Protein AF-A0A1X7FPE4-F1 (afdb_monomer)

InterPro domains:
  IPR009936 Domain of unknown function DUF1468 [PF07331] (6-113)

Foldseek 3Di:
DQQADPVGGAPVVVVVVVVVVVVVVVVVVVVVVVVVVPDDPDPPPVVVLVVVLVVQLVVLVVVLVVCCVVPNQLVSQLSNLLSNCVSVVHDPVVVSNCRSCCRRVVVVVVCVVNPNDD

Mean predicted aligned error: 10.29 Å

Secondary structure (DSSP, 8-state):
---EETTEE-TTHHHHHHHHHHHHHHHHHHHHHHHHTTS---TTHHHHHHHHHHHHHHHHHHHHHHHHHHH-HHHHHHHHHHHHHHHHT---HHHHHHHHHHHHHHHHHHHHHTT---

Radius of gyration: 18.08 Å; Cα contacts (8 Å, |Δi|>4): 66; chains: 1; bounding box: 42×30×44 Å

Solvent-accessible surface area (backbone atoms only — not comparable to full-atom values): 6658 Å² total; per-residue (Å²): 129,56,53,64,48,100,92,43,82,19,86,45,40,60,64,49,53,52,50,51,51,51,52,51,51,51,51,54,47,54,58,49,50,68,68,56,68,84,72,77,92,61,87,71,65,55,54,58,56,50,51,51,42,53,53,52,51,53,50,44,52,54,51,32,64,66,34,32,78,85,65,30,62,54,58,26,41,27,51,40,41,39,52,51,36,50,65,74,64,58,77,56,62,65,61,39,50,51,48,14,48,48,59,21,50,50,51,52,50,50,42,54,74,70,71,49,84,127

Organism: NCBI:txid464029

Structure (mmCIF, N/CA/C/O backbone):
data_AF-A0A1X7FPE4-F1
#
_entry.id   AF-A0A1X7FPE4-F1
#
loop_
_atom_site.group_PDB
_atom_site.id
_atom_site.type_symbol
_atom_site.label_atom_id
_atom_site.label_alt_id
_atom_site.label_comp_id
_atom_site.label_asym_id
_atom_site.label_entity_id
_atom_site.label_seq_id
_atom_site.pdbx_PDB_ins_code
_atom_site.Cartn_x
_atom_site.Cartn_y
_atom_site.Cartn_z
_atom_site.occupancy
_atom_site.B_iso_or_equiv
_atom_site.auth_seq_id
_atom_site.auth_comp_id
_atom_site.auth_asym_id
_atom_site.auth_atom_id
_atom_site.pdbx_PDB_model_num
ATOM 1 N N . MET A 1 1 ? 27.417 4.068 -0.841 1.00 50.84 1 MET A N 1
ATOM 2 C CA . MET A 1 1 ? 26.146 4.055 -1.602 1.00 50.84 1 MET A CA 1
ATOM 3 C C . MET A 1 1 ? 26.224 5.141 -2.666 1.00 50.84 1 MET A C 1
ATOM 5 O O . MET A 1 1 ? 26.464 6.284 -2.302 1.00 50.84 1 MET A O 1
ATOM 9 N N . ARG A 1 2 ? 26.132 4.806 -3.962 1.00 50.84 2 ARG A N 1
ATOM 10 C CA . ARG A 1 2 ? 26.153 5.811 -5.042 1.00 50.84 2 ARG A CA 1
ATOM 11 C C . ARG A 1 2 ? 24.740 6.361 -5.230 1.00 50.84 2 ARG A C 1
ATOM 13 O O . ARG A 1 2 ? 23.853 5.651 -5.691 1.00 50.84 2 ARG A O 1
ATOM 20 N N . ILE A 1 3 ? 24.549 7.600 -4.793 1.00 58.81 3 ILE A N 1
ATOM 21 C CA . ILE A 1 3 ? 23.268 8.318 -4.804 1.00 58.81 3 ILE A CA 1
ATOM 22 C C . ILE A 1 3 ? 23.034 8.934 -6.196 1.00 58.81 3 ILE A C 1
ATOM 24 O O . ILE A 1 3 ? 21.902 9.062 -6.634 1.00 58.81 3 ILE A O 1
ATOM 28 N N . TYR A 1 4 ? 24.106 9.227 -6.940 1.00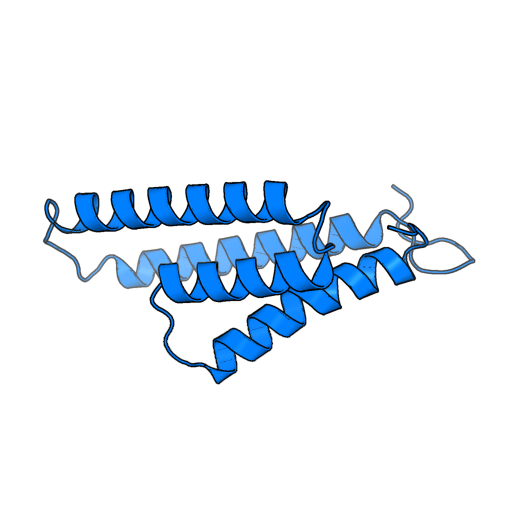 55.12 4 TYR A N 1
ATOM 29 C CA . TYR A 1 4 ? 24.070 9.775 -8.298 1.00 55.12 4 TYR A CA 1
ATOM 30 C C . TYR A 1 4 ? 25.145 9.133 -9.184 1.00 55.12 4 TYR A C 1
ATOM 32 O O . TYR A 1 4 ? 26.245 8.827 -8.714 1.00 55.12 4 TYR A O 1
ATOM 40 N N . THR A 1 5 ? 24.814 8.938 -10.459 1.00 63.56 5 THR A N 1
ATOM 41 C CA . THR A 1 5 ? 25.701 8.451 -11.529 1.00 63.56 5 THR A CA 1
ATOM 42 C C . THR A 1 5 ? 25.529 9.335 -12.764 1.00 63.56 5 THR A C 1
ATOM 44 O O . THR A 1 5 ? 24.486 9.963 -12.921 1.00 63.56 5 THR A O 1
ATOM 47 N N . GLU A 1 6 ? 26.523 9.391 -13.655 1.00 65.88 6 GLU A N 1
ATOM 48 C CA . GLU A 1 6 ? 26.478 10.272 -14.841 1.00 65.88 6 GLU A CA 1
ATOM 49 C C . GLU A 1 6 ? 25.321 9.960 -15.809 1.00 65.88 6 GLU A C 1
ATOM 51 O O . GLU A 1 6 ? 24.941 10.800 -16.615 1.00 65.88 6 GLU A O 1
ATOM 56 N N . SER A 1 7 ? 24.708 8.778 -15.688 1.00 62.25 7 SER A N 1
ATOM 57 C CA . SER A 1 7 ? 23.552 8.338 -16.480 1.00 62.25 7 SER A CA 1
ATOM 58 C C . SER A 1 7 ? 22.190 8.604 -15.818 1.00 62.25 7 SER A C 1
ATOM 60 O O . SER A 1 7 ? 21.168 8.238 -16.392 1.00 62.25 7 SER A O 1
ATOM 62 N N . GLY A 1 8 ? 22.148 9.204 -14.619 1.00 64.31 8 GLY A N 1
ATOM 63 C CA . GLY A 1 8 ? 20.907 9.475 -13.883 1.00 64.31 8 GLY A CA 1
ATOM 64 C C . GLY A 1 8 ? 20.959 9.121 -12.387 1.00 64.31 8 GLY A C 1
ATOM 65 O O . GLY A 1 8 ? 22.021 8.754 -11.862 1.00 64.31 8 GLY A O 1
ATOM 66 N N . PRO A 1 9 ? 19.820 9.246 -11.673 1.00 66.12 9 PRO A N 1
ATOM 67 C CA . PRO A 1 9 ? 19.727 8.929 -10.250 1.00 66.12 9 PRO A CA 1
ATOM 68 C C . PRO A 1 9 ? 20.195 7.491 -9.981 1.00 66.12 9 PRO A C 1
ATOM 70 O O . PRO A 1 9 ? 19.729 6.547 -10.614 1.00 66.12 9 PRO A O 1
ATOM 73 N N . GLY A 1 10 ? 21.152 7.323 -9.064 1.00 67.25 10 GLY A N 1
ATOM 74 C CA . GLY A 1 10 ? 21.750 6.015 -8.786 1.00 67.25 10 GLY A CA 1
ATOM 75 C C . GLY A 1 10 ? 20.777 5.078 -8.064 1.00 67.25 10 GLY A C 1
ATOM 76 O O . GLY A 1 10 ? 19.889 5.534 -7.347 1.00 67.25 10 GLY A O 1
ATOM 77 N N . ALA A 1 11 ? 20.983 3.759 -8.168 1.00 68.00 11 ALA A N 1
ATOM 78 C CA . ALA A 1 11 ? 20.119 2.734 -7.554 1.00 68.00 11 ALA A CA 1
ATOM 79 C C . ALA A 1 11 ? 19.895 2.903 -6.029 1.00 68.00 11 ALA A C 1
ATOM 81 O O . ALA A 1 11 ? 18.936 2.373 -5.476 1.00 68.00 11 ALA A O 1
ATOM 82 N N . GLY A 1 12 ? 20.757 3.662 -5.338 1.00 69.38 12 GLY A N 1
ATOM 83 C CA . GLY A 1 12 ? 20.605 3.985 -3.916 1.00 69.38 12 GLY A CA 1
ATOM 84 C C . GLY A 1 12 ? 19.600 5.101 -3.591 1.00 69.38 12 GLY A C 1
ATOM 85 O O . GLY A 1 12 ? 19.224 5.231 -2.427 1.00 69.38 12 GLY A O 1
ATOM 86 N N . LEU A 1 13 ? 19.146 5.896 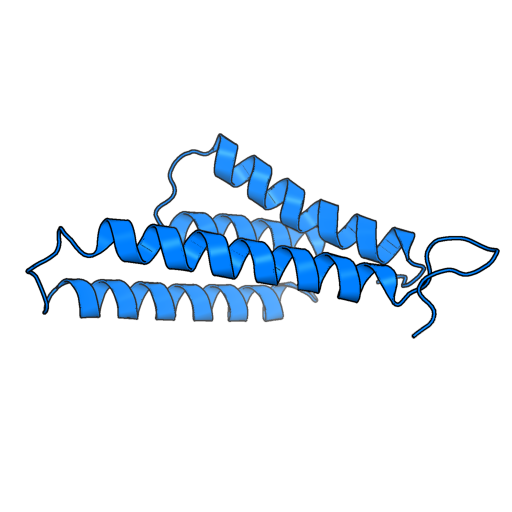-4.568 1.00 76.56 13 LEU A N 1
ATOM 87 C CA . LEU A 1 13 ? 18.220 7.013 -4.323 1.00 76.56 13 LEU A CA 1
ATOM 88 C C . LEU A 1 13 ? 16.832 6.553 -3.885 1.00 76.56 13 LEU A C 1
ATOM 90 O O . LEU A 1 13 ? 16.251 7.148 -2.980 1.00 76.56 13 LEU A O 1
ATOM 94 N N . PHE A 1 14 ? 16.299 5.494 -4.494 1.00 74.12 14 PHE A N 1
ATOM 95 C CA . PHE A 1 14 ? 14.960 5.011 -4.163 1.00 74.12 14 PHE A CA 1
ATOM 96 C C . PHE A 1 14 ? 14.856 4.463 -2.728 1.00 74.12 14 PHE A C 1
ATOM 98 O O . PHE A 1 14 ? 13.985 4.931 -1.986 1.00 74.12 14 PHE A O 1
ATOM 105 N N . PRO A 1 15 ? 15.745 3.555 -2.272 1.00 80.50 15 PRO A N 1
ATOM 106 C CA . PRO A 1 15 ? 15.773 3.127 -0.873 1.00 80.50 15 PRO A CA 1
ATOM 107 C C . PRO A 1 15 ? 15.952 4.296 0.105 1.00 80.50 15 PRO A C 1
ATOM 109 O O . PRO A 1 15 ? 15.359 4.305 1.181 1.00 80.50 15 PRO A O 1
ATOM 112 N N . MET A 1 16 ? 16.728 5.315 -0.278 1.00 83.25 16 MET A N 1
ATOM 113 C CA . MET A 1 16 ? 16.936 6.502 0.551 1.00 83.25 16 MET A CA 1
ATOM 114 C C . MET A 1 16 ? 15.657 7.341 0.686 1.00 83.25 16 MET A C 1
ATOM 116 O O . MET A 1 16 ? 15.244 7.642 1.804 1.00 83.25 16 MET A O 1
ATOM 120 N N . ILE A 1 17 ? 15.005 7.699 -0.427 1.00 83.88 17 ILE A N 1
ATOM 121 C CA . ILE A 1 17 ? 13.777 8.512 -0.409 1.00 83.88 17 ILE A CA 1
ATOM 122 C C . ILE A 1 17 ? 12.638 7.757 0.282 1.00 83.88 17 ILE A C 1
ATOM 124 O O . ILE A 1 17 ? 11.941 8.338 1.112 1.00 83.88 17 ILE A O 1
ATOM 128 N N . SER A 1 18 ? 12.466 6.465 -0.013 1.00 81.00 18 SER A N 1
ATOM 129 C CA . SER A 1 18 ? 11.448 5.635 0.643 1.00 81.00 18 SER A CA 1
ATOM 130 C C . SER A 1 18 ? 11.685 5.534 2.151 1.00 81.00 18 SER A C 1
ATOM 132 O O . SER A 1 18 ? 10.745 5.731 2.917 1.00 81.00 18 SER A O 1
ATOM 134 N N . GLY A 1 19 ? 12.930 5.335 2.593 1.00 86.69 19 GLY A N 1
ATOM 135 C CA . GLY A 1 19 ? 13.284 5.339 4.013 1.00 86.69 19 GLY A CA 1
ATOM 136 C C . GLY A 1 19 ? 12.963 6.666 4.706 1.00 86.69 19 GLY A C 1
ATOM 137 O O . GLY A 1 19 ? 12.360 6.672 5.778 1.00 86.69 19 GLY A O 1
ATOM 138 N N . VAL A 1 20 ? 13.294 7.798 4.075 1.00 90.94 20 VAL A N 1
ATOM 139 C CA . VAL A 1 20 ? 12.964 9.133 4.605 1.00 90.94 20 VAL A CA 1
ATOM 140 C C . VAL A 1 20 ? 11.449 9.338 4.688 1.00 90.94 20 VAL A C 1
ATOM 142 O O . VAL A 1 20 ? 10.951 9.780 5.722 1.00 90.94 20 VAL A O 1
ATOM 145 N N . MET A 1 21 ? 10.703 8.984 3.638 1.00 87.88 21 MET A N 1
ATOM 146 C CA . MET A 1 21 ? 9.241 9.105 3.621 1.00 87.88 21 MET A CA 1
ATOM 147 C C . MET A 1 21 ? 8.578 8.229 4.685 1.00 87.88 21 MET A C 1
ATOM 149 O O . MET A 1 21 ? 7.692 8.700 5.394 1.00 87.88 21 MET A O 1
ATOM 153 N N . LEU A 1 22 ? 9.033 6.984 4.851 1.00 87.06 22 LEU A N 1
ATOM 154 C CA . LEU A 1 22 ? 8.542 6.088 5.900 1.00 87.06 22 LEU A CA 1
ATOM 155 C C . LEU A 1 22 ? 8.854 6.629 7.299 1.00 87.06 22 LEU A C 1
ATOM 157 O O . LEU A 1 22 ? 7.989 6.584 8.171 1.00 87.06 22 LEU A O 1
ATOM 161 N N . GLY A 1 23 ? 10.047 7.195 7.506 1.00 92.19 23 GLY A N 1
ATOM 162 C CA . GLY A 1 23 ? 10.408 7.851 8.763 1.00 92.19 23 GLY A CA 1
ATOM 163 C C . GLY A 1 23 ? 9.490 9.033 9.089 1.00 92.19 23 GLY A C 1
ATOM 164 O O . GLY A 1 23 ? 8.992 9.142 10.210 1.00 92.19 23 GLY A O 1
ATOM 165 N N . LEU A 1 24 ? 9.198 9.878 8.095 1.00 93.50 24 LEU A N 1
ATOM 166 C CA . LEU A 1 24 ? 8.272 11.002 8.247 1.00 93.50 24 LEU A CA 1
ATOM 167 C C . LEU A 1 24 ? 6.843 10.534 8.539 1.00 93.50 24 LEU A C 1
ATOM 169 O O . LEU A 1 24 ? 6.220 11.035 9.474 1.00 93.50 24 LEU A O 1
ATOM 173 N N . LEU A 1 25 ? 6.334 9.554 7.788 1.00 88.56 25 LEU A N 1
ATOM 174 C CA . LEU A 1 25 ? 5.001 8.985 8.006 1.00 88.56 25 LEU A CA 1
ATOM 175 C C . LEU A 1 25 ? 4.880 8.349 9.394 1.00 88.56 25 LEU A C 1
ATOM 177 O O . LEU A 1 25 ? 3.880 8.568 10.076 1.00 88.56 25 LEU A O 1
ATOM 181 N N . SER A 1 26 ? 5.911 7.630 9.844 1.00 88.25 26 SER A N 1
ATOM 182 C CA . SER A 1 26 ? 5.957 7.050 11.187 1.00 88.25 26 SER A CA 1
ATOM 183 C C . SER A 1 26 ? 5.905 8.126 12.271 1.00 88.25 26 SER A C 1
ATOM 185 O O . SER A 1 26 ? 5.176 7.964 13.248 1.00 88.25 26 SER A O 1
ATOM 187 N N . ALA A 1 27 ? 6.647 9.226 12.113 1.00 91.31 27 ALA A N 1
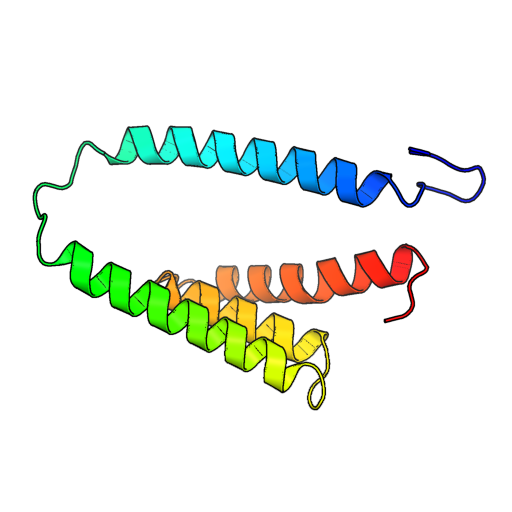ATOM 188 C CA . ALA A 1 27 ? 6.616 10.335 13.064 1.00 91.31 27 ALA A CA 1
ATOM 189 C C . ALA A 1 27 ? 5.233 11.006 13.091 1.00 91.31 27 ALA A C 1
ATOM 191 O O . ALA A 1 27 ? 4.652 11.195 14.158 1.00 91.31 27 ALA A O 1
ATOM 192 N N . ILE A 1 28 ? 4.673 11.308 11.917 1.00 91.12 28 ILE A N 1
ATOM 193 C CA . ILE A 1 28 ? 3.338 11.899 11.766 1.00 91.12 28 ILE A CA 1
ATOM 194 C C . ILE A 1 28 ? 2.269 11.019 12.426 1.00 91.12 28 ILE A C 1
ATOM 196 O O . ILE A 1 28 ? 1.409 11.532 13.144 1.00 91.12 28 ILE A O 1
ATOM 200 N N . TRP A 1 29 ? 2.320 9.706 12.203 1.00 87.81 29 TRP A N 1
ATOM 201 C CA . TRP A 1 29 ? 1.373 8.770 12.799 1.00 87.81 29 TRP A CA 1
ATOM 202 C C . TRP A 1 29 ? 1.527 8.689 14.321 1.00 87.81 29 TRP A C 1
ATOM 204 O O . TRP A 1 29 ? 0.530 8.765 15.033 1.00 87.81 29 TRP A O 1
ATOM 214 N N . PHE A 1 30 ? 2.759 8.660 14.836 1.00 85.44 30 PHE A N 1
ATOM 215 C CA . PHE A 1 30 ? 3.027 8.661 16.277 1.00 85.44 30 PHE A CA 1
ATOM 216 C C . PHE A 1 30 ? 2.413 9.875 16.994 1.00 85.44 30 PHE A C 1
ATOM 218 O O . PHE A 1 30 ? 1.801 9.731 18.054 1.00 85.44 30 PHE A O 1
ATOM 225 N N . PHE A 1 31 ? 2.513 11.069 16.403 1.00 88.88 31 PHE A N 1
ATOM 226 C CA . PHE A 1 31 ? 1.885 12.271 16.961 1.00 88.88 31 PHE A CA 1
ATOM 227 C C . PHE A 1 31 ? 0.353 12.276 16.824 1.00 88.88 31 PHE A C 1
ATOM 229 O O . PHE A 1 31 ? -0.331 12.835 17.684 1.00 88.88 31 PHE A O 1
ATOM 236 N N . GLN A 1 32 ? -0.201 11.659 15.775 1.00 85.62 32 GLN A N 1
ATOM 237 C CA . GLN A 1 32 ? -1.652 11.493 15.625 1.00 85.62 32 GLN A CA 1
ATOM 238 C C . GLN A 1 32 ? -2.220 10.534 16.670 1.00 85.62 32 GLN A C 1
ATOM 240 O O . GLN A 1 32 ? -3.217 10.861 17.312 1.00 85.62 32 GLN A O 1
ATOM 245 N N . GLU A 1 33 ? -1.563 9.396 16.886 1.00 80.62 33 GLU A N 1
ATOM 246 C CA . GLU A 1 33 ? -1.984 8.387 17.857 1.00 80.62 33 GLU A CA 1
ATOM 247 C C . GLU A 1 33 ? -2.035 8.988 19.269 1.00 80.62 33 GLU A C 1
ATOM 249 O O . GLU A 1 33 ? -3.048 8.884 19.957 1.00 80.62 33 GLU A O 1
ATOM 254 N N . GLN A 1 34 ? -1.005 9.744 19.669 1.00 79.88 34 GLN A N 1
ATOM 255 C CA . GLN A 1 34 ? -0.995 10.431 20.967 1.00 79.88 34 GLN A CA 1
ATOM 256 C C . GLN A 1 34 ? -2.149 11.427 21.148 1.00 79.88 34 GLN A C 1
ATOM 258 O O . GLN A 1 34 ? -2.621 11.617 22.269 1.00 79.88 34 GLN A O 1
ATOM 263 N N . ARG A 1 35 ? -2.632 12.056 20.068 1.00 73.50 35 ARG A N 1
ATOM 264 C CA . ARG A 1 35 ? -3.808 12.940 20.120 1.00 73.50 35 ARG A CA 1
ATOM 265 C C . ARG A 1 35 ? -5.131 12.183 20.242 1.00 73.50 35 ARG A C 1
ATOM 267 O O . ARG A 1 35 ? -6.092 12.767 20.731 1.00 73.50 35 ARG A O 1
ATOM 274 N N . LEU A 1 36 ? -5.189 10.928 19.798 1.00 65.75 36 LEU A N 1
ATOM 275 C CA . LEU A 1 36 ? -6.406 10.106 19.751 1.00 65.75 36 LEU A CA 1
ATOM 276 C C . LEU A 1 36 ? -6.625 9.268 21.027 1.00 65.75 36 LEU A C 1
ATOM 278 O O . LEU A 1 36 ? -7.752 8.863 21.310 1.00 65.75 36 LEU A O 1
ATOM 282 N N . VAL A 1 37 ? -5.582 9.054 21.839 1.00 58.31 37 VAL A N 1
ATOM 283 C CA . VAL A 1 37 ? -5.629 8.254 23.086 1.00 58.31 37 VAL A CA 1
ATOM 284 C C . VAL A 1 37 ? -6.563 8.838 24.170 1.00 58.31 37 VAL A C 1
ATOM 286 O O . VAL A 1 37 ? -6.925 8.143 25.118 1.00 58.31 37 VAL A O 1
ATOM 289 N N . THR A 1 38 ? -7.055 10.071 24.032 1.00 54.12 38 THR A N 1
ATOM 290 C CA . THR A 1 38 ? -7.987 10.698 24.990 1.00 54.12 38 THR A CA 1
ATOM 291 C C . THR A 1 38 ? -9.434 10.186 24.920 1.00 54.12 38 THR A C 1
ATOM 293 O O . THR A 1 38 ? -10.269 10.644 25.699 1.00 54.12 38 THR A O 1
ATOM 296 N N . THR A 1 39 ? -9.789 9.238 24.042 1.00 54.41 39 THR A N 1
ATOM 297 C CA . THR A 1 39 ? -11.184 8.756 23.915 1.00 54.41 39 THR A CA 1
ATOM 298 C C . THR A 1 39 ? -11.281 7.253 23.628 1.00 54.41 39 THR A C 1
ATOM 300 O O . THR A 1 39 ? -11.699 6.855 22.549 1.00 54.41 39 THR A O 1
ATOM 303 N N . SER A 1 40 ? -10.924 6.375 24.576 1.00 50.75 40 SER A N 1
ATOM 304 C CA . SER A 1 40 ? -11.350 4.960 24.507 1.00 50.75 40 SER A CA 1
ATOM 305 C C . SER A 1 40 ? -11.172 4.202 25.835 1.00 50.75 40 SER A C 1
ATOM 307 O O . SER A 1 40 ? -10.191 3.486 26.036 1.00 50.75 40 SER A O 1
ATOM 309 N N . MET A 1 41 ? -12.166 4.279 26.728 1.00 51.38 41 MET A N 1
ATOM 310 C CA . MET A 1 41 ? -12.414 3.241 27.743 1.00 51.38 41 MET A CA 1
ATOM 311 C C . MET A 1 41 ? -13.362 2.190 27.140 1.00 51.38 41 MET A C 1
ATOM 313 O O . MET A 1 41 ? -14.554 2.441 26.995 1.00 51.38 41 MET A O 1
ATOM 317 N N . GLY A 1 42 ? -12.837 1.017 26.760 1.00 49.75 42 GLY A N 1
ATOM 318 C CA . GLY A 1 42 ? -13.622 -0.060 26.130 1.00 49.75 42 GLY A CA 1
ATOM 319 C C . GLY A 1 42 ? -12.812 -1.323 25.801 1.00 49.75 42 GLY A C 1
ATOM 320 O O . GLY A 1 42 ? -12.853 -1.824 24.681 1.00 49.75 42 GLY A O 1
ATOM 321 N N . GLY A 1 43 ? -12.027 -1.824 26.759 1.00 55.47 43 GLY A N 1
ATOM 322 C CA . GLY A 1 43 ? -10.870 -2.703 26.521 1.00 55.47 43 GLY A CA 1
ATOM 323 C C . GLY A 1 43 ? -11.095 -4.150 26.047 1.00 55.47 43 GLY A C 1
ATOM 324 O O . GLY A 1 43 ? -10.107 -4.818 25.768 1.00 55.47 43 GLY A O 1
ATOM 325 N N . LEU A 1 44 ? -12.325 -4.669 25.918 1.00 53.69 44 LEU A N 1
ATOM 326 C CA . LEU A 1 44 ? -12.531 -6.103 25.604 1.00 53.69 44 LEU A CA 1
ATOM 327 C C . LEU A 1 44 ? -13.157 -6.402 24.227 1.00 53.69 44 LEU A C 1
ATOM 329 O O . LEU A 1 44 ? -12.899 -7.458 23.652 1.00 53.69 44 LEU A O 1
ATOM 333 N N . SER A 1 45 ? -13.947 -5.481 23.663 1.00 53.53 45 SER A N 1
ATOM 334 C CA . SER A 1 45 ? -14.560 -5.638 22.327 1.00 53.53 45 SER A CA 1
ATOM 335 C C . SER A 1 45 ? -13.592 -5.247 21.200 1.00 53.53 45 SER A C 1
ATOM 337 O O . SER A 1 45 ? -13.507 -5.921 20.170 1.00 53.53 45 SER A O 1
ATOM 339 N N . ILE A 1 46 ? -12.778 -4.212 21.443 1.00 57.97 46 ILE A N 1
ATOM 340 C CA . ILE A 1 46 ? -11.786 -3.687 20.493 1.00 57.97 46 ILE A CA 1
ATOM 341 C C . ILE A 1 46 ? -10.736 -4.754 20.140 1.00 57.97 46 ILE A C 1
ATOM 343 O O . ILE A 1 46 ? -10.369 -4.892 18.975 1.00 57.97 46 ILE A O 1
ATOM 347 N N . ALA A 1 47 ? -10.321 -5.578 21.108 1.00 67.06 47 ALA A N 1
ATOM 348 C CA . ALA A 1 47 ? -9.305 -6.612 20.902 1.00 67.06 47 ALA A CA 1
ATOM 349 C C . ALA A 1 47 ? -9.733 -7.693 19.891 1.00 67.06 47 ALA A C 1
ATOM 351 O O . ALA A 1 47 ? -8.935 -8.101 19.048 1.00 67.06 47 ALA A O 1
ATOM 352 N N . LYS A 1 48 ? -11.001 -8.132 19.921 1.00 74.00 48 LYS A N 1
ATOM 353 C CA . LYS A 1 48 ? -11.510 -9.146 18.979 1.00 74.00 48 LYS A CA 1
ATOM 354 C C . LYS A 1 48 ? -11.625 -8.590 17.560 1.00 74.00 48 LYS A C 1
ATOM 356 O O . LYS A 1 48 ? -11.215 -9.253 16.612 1.00 74.00 48 LYS A O 1
ATOM 361 N N . GLY A 1 49 ? -12.139 -7.366 17.420 1.00 77.25 49 GLY A N 1
ATOM 362 C CA . GLY A 1 49 ? -12.230 -6.687 16.125 1.00 77.25 49 GLY A CA 1
ATOM 363 C C . GLY A 1 49 ? -10.855 -6.426 15.505 1.00 77.25 49 GLY A C 1
ATOM 364 O O . GLY A 1 49 ? -10.664 -6.664 14.314 1.00 77.25 49 GLY 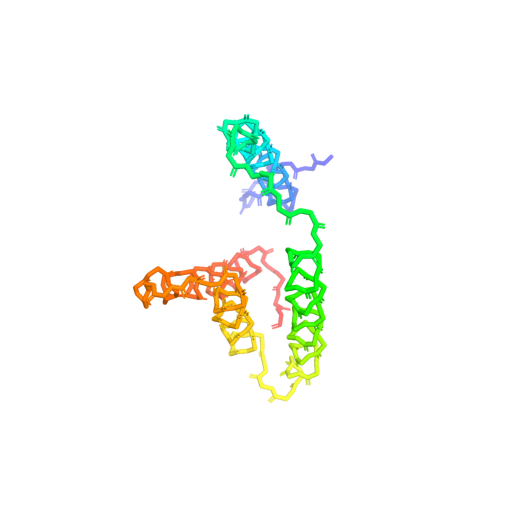A O 1
ATOM 365 N N . ALA A 1 50 ? -9.880 -6.013 16.319 1.00 80.25 50 ALA A N 1
ATOM 366 C CA . ALA A 1 50 ? -8.499 -5.832 15.885 1.00 80.25 50 ALA A CA 1
ATOM 367 C C . ALA A 1 50 ? -7.862 -7.156 15.430 1.00 80.25 50 ALA A C 1
ATOM 369 O O . ALA A 1 50 ? -7.269 -7.203 14.355 1.00 80.25 50 ALA A O 1
ATOM 370 N N . LEU A 1 51 ? -8.047 -8.246 16.184 1.00 86.69 51 LEU A N 1
ATOM 371 C CA . LEU A 1 51 ? -7.495 -9.557 15.828 1.00 86.69 51 LEU A CA 1
ATOM 372 C C . LEU A 1 51 ? -8.057 -10.082 14.497 1.00 86.69 51 LEU A C 1
ATOM 374 O O . LEU A 1 51 ? -7.303 -10.593 13.672 1.00 86.69 51 LEU A O 1
ATOM 378 N N . ILE A 1 52 ? -9.362 -9.906 14.256 1.00 88.19 52 ILE A N 1
ATOM 379 C CA . ILE A 1 52 ? -9.997 -10.280 12.981 1.00 88.19 52 ILE A CA 1
ATOM 380 C C . ILE A 1 52 ? -9.422 -9.454 11.827 1.00 88.19 52 ILE A C 1
ATOM 382 O O .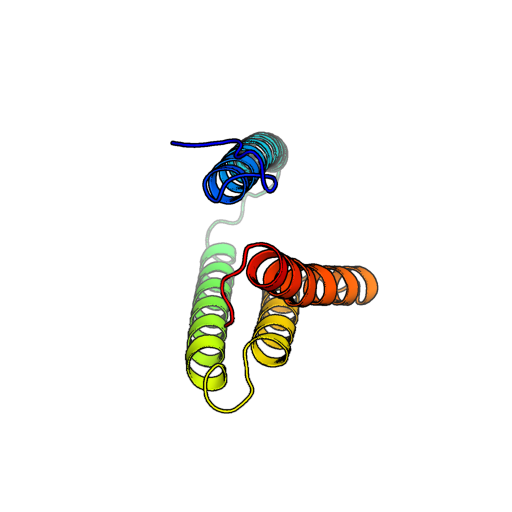 ILE A 1 52 ? -9.105 -10.017 10.783 1.00 88.19 52 ILE A O 1
ATOM 386 N N . ARG A 1 53 ? -9.249 -8.137 12.006 1.00 86.06 53 ARG A N 1
ATOM 387 C CA . ARG A 1 53 ? -8.645 -7.269 10.979 1.00 86.06 53 ARG A CA 1
ATOM 388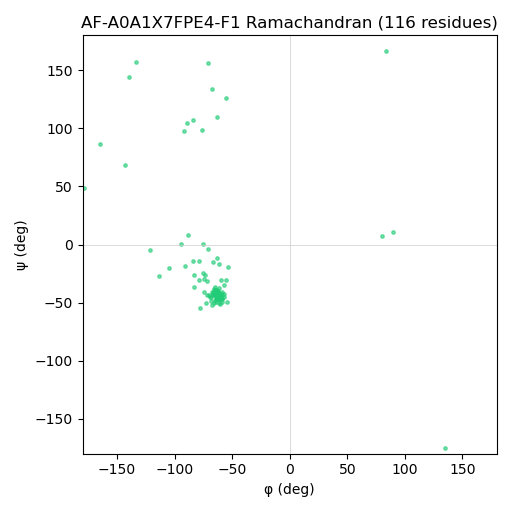 C C . ARG A 1 53 ? -7.217 -7.691 10.648 1.00 86.06 53 ARG A C 1
ATOM 390 O O . ARG A 1 53 ? -6.878 -7.779 9.473 1.00 86.06 53 ARG A O 1
ATOM 397 N N . VAL A 1 54 ? -6.410 -8.009 11.661 1.00 89.62 54 VAL A N 1
ATOM 398 C CA . VAL A 1 54 ? -5.051 -8.538 11.463 1.00 89.62 54 VAL A CA 1
ATOM 399 C C . VAL A 1 54 ? -5.095 -9.857 10.688 1.00 89.62 54 VAL A C 1
ATOM 401 O O . VAL A 1 54 ? -4.365 -10.011 9.713 1.00 89.62 54 VAL A O 1
ATOM 404 N N . GLY A 1 55 ? -5.986 -10.780 11.062 1.00 93.75 55 GLY A N 1
ATOM 405 C CA . GLY A 1 55 ? -6.168 -12.047 10.349 1.00 93.75 55 GLY A CA 1
ATO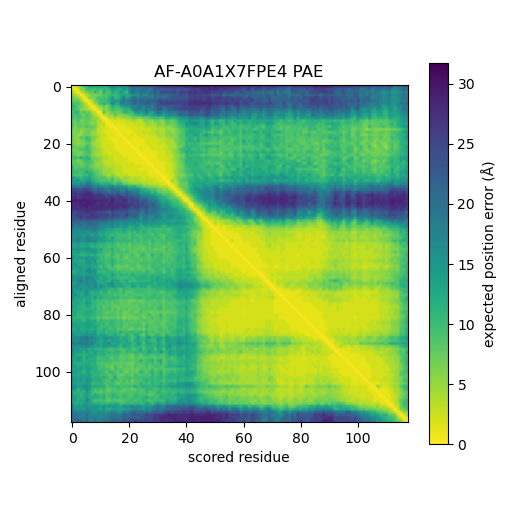M 406 C C . GLY A 1 55 ? -6.570 -11.859 8.882 1.00 93.75 55 GLY A C 1
ATOM 407 O O . GLY A 1 55 ? -5.984 -12.484 8.001 1.00 93.75 55 GLY A O 1
ATOM 408 N N . LEU A 1 56 ? -7.514 -10.954 8.604 1.00 93.00 56 LEU A N 1
ATOM 409 C CA . LEU A 1 56 ? -7.920 -10.603 7.239 1.00 93.00 56 LEU A CA 1
ATOM 410 C C . LEU A 1 56 ? -6.772 -9.983 6.439 1.00 93.00 56 LEU A C 1
ATOM 412 O O . LEU A 1 56 ? -6.614 -10.300 5.263 1.00 93.00 56 LEU A O 1
ATOM 416 N N . GLN A 1 57 ? -5.953 -9.138 7.069 1.00 92.12 57 GLN A N 1
ATOM 417 C CA . GLN A 1 57 ? -4.807 -8.515 6.411 1.00 92.12 57 GLN A CA 1
ATOM 418 C C . GLN A 1 57 ? -3.739 -9.549 6.042 1.00 92.12 57 GLN A C 1
ATOM 420 O O . GLN A 1 57 ? -3.212 -9.521 4.931 1.00 92.12 57 GLN A O 1
ATOM 425 N N . LEU A 1 58 ? -3.446 -10.488 6.946 1.00 93.88 58 LEU A N 1
ATOM 426 C CA . LEU A 1 58 ? -2.538 -11.600 6.661 1.00 93.88 58 LEU A CA 1
ATOM 427 C C . LEU A 1 58 ? -3.066 -12.463 5.514 1.00 93.88 58 LEU A C 1
ATOM 429 O O . LEU A 1 58 ? -2.309 -12.800 4.609 1.00 93.88 58 LEU A O 1
ATOM 433 N N . LEU A 1 59 ? -4.367 -12.754 5.506 1.00 95.00 59 LEU A N 1
ATOM 434 C CA . LEU A 1 59 ? -5.002 -13.513 4.432 1.00 95.00 59 LEU A CA 1
ATOM 435 C C . LEU A 1 59 ? -4.917 -12.773 3.089 1.00 95.00 59 LEU A C 1
ATOM 437 O O . LEU A 1 59 ? -4.592 -13.390 2.078 1.00 95.00 59 LEU A O 1
ATOM 441 N N . ALA A 1 60 ? -5.142 -11.457 3.072 1.00 92.94 60 ALA A N 1
ATOM 442 C CA . ALA A 1 60 ? -4.993 -10.637 1.871 1.00 92.94 60 ALA A CA 1
ATOM 443 C C . ALA A 1 60 ? -3.547 -10.645 1.342 1.00 92.94 60 ALA A C 1
ATOM 445 O O . ALA A 1 60 ? -3.338 -10.757 0.134 1.00 92.94 60 ALA A O 1
ATOM 446 N N . LEU A 1 61 ? -2.550 -10.594 2.233 1.00 93.44 61 LEU A N 1
ATOM 447 C CA . LEU A 1 61 ? -1.134 -10.716 1.867 1.00 93.44 61 LEU A CA 1
ATOM 448 C C . LEU A 1 61 ? -0.799 -12.103 1.304 1.00 93.44 61 LEU A C 1
ATOM 450 O O . LEU A 1 61 ? -0.093 -12.200 0.301 1.00 93.44 61 LEU A O 1
ATOM 454 N N . SER A 1 62 ? -1.321 -13.172 1.908 1.00 94.25 62 SER A N 1
ATOM 455 C CA . SER A 1 62 ? -1.161 -14.529 1.377 1.00 94.25 62 SER A CA 1
ATOM 456 C C . SER A 1 62 ? -1.794 -14.664 -0.008 1.00 94.25 62 SER A C 1
ATOM 458 O O . SER A 1 62 ? -1.156 -15.183 -0.921 1.00 94.25 62 SER A O 1
ATOM 460 N N . ALA A 1 63 ? -3.009 -14.137 -0.190 1.00 92.44 63 ALA A N 1
ATOM 461 C CA . ALA A 1 63 ? -3.686 -14.129 -1.482 1.00 92.44 63 ALA A CA 1
ATOM 462 C C . ALA A 1 63 ? -2.864 -13.371 -2.534 1.00 92.44 63 ALA A C 1
ATOM 464 O O . ALA A 1 63 ? -2.644 -13.894 -3.625 1.00 92.44 63 ALA A O 1
ATOM 465 N N . PHE A 1 64 ? -2.342 -12.189 -2.193 1.00 92.19 64 PHE A N 1
ATOM 466 C CA . PHE A 1 64 ? -1.456 -11.418 -3.066 1.00 92.19 64 PHE A CA 1
ATOM 467 C C . PHE A 1 64 ? -0.244 -12.233 -3.525 1.00 92.19 64 PHE A C 1
ATOM 469 O O . PHE A 1 64 ? -0.002 -12.317 -4.725 1.00 92.19 64 PHE A O 1
ATOM 476 N N . ALA A 1 65 ? 0.462 -12.889 -2.598 1.00 91.56 65 ALA A N 1
ATOM 477 C CA . ALA A 1 65 ? 1.624 -13.711 -2.932 1.00 91.56 65 ALA A CA 1
ATOM 478 C C . ALA A 1 65 ? 1.271 -14.849 -3.906 1.00 91.56 65 ALA A C 1
ATOM 480 O O . ALA A 1 65 ? 2.012 -15.096 -4.852 1.00 91.56 65 ALA A O 1
ATOM 481 N N . THR A 1 66 ? 0.118 -15.500 -3.722 1.00 92.25 66 THR A N 1
ATOM 482 C CA . THR A 1 66 ? -0.340 -16.577 -4.620 1.00 92.25 66 THR A CA 1
ATOM 483 C C . THR A 1 66 ? -0.853 -16.081 -5.974 1.00 92.25 66 THR A C 1
ATOM 485 O O . THR A 1 66 ? -0.756 -16.797 -6.965 1.00 92.25 66 THR A O 1
ATOM 488 N N . LEU A 1 67 ? -1.402 -14.865 -6.034 1.00 89.94 67 LEU A N 1
ATOM 489 C CA . LEU A 1 67 ? -1.941 -14.258 -7.257 1.00 89.94 67 LEU A CA 1
ATOM 490 C C . LEU A 1 67 ? -0.857 -13.581 -8.103 1.00 89.94 67 LEU A C 1
ATOM 492 O O . LEU A 1 67 ? -1.103 -13.267 -9.267 1.00 89.94 67 LEU A O 1
ATOM 496 N N . LEU A 1 68 ? 0.327 -13.357 -7.531 1.00 87.75 68 LEU A N 1
ATOM 497 C CA . LEU A 1 68 ? 1.412 -12.631 -8.180 1.00 87.75 68 LEU A CA 1
ATOM 498 C C . LEU A 1 68 ? 1.902 -13.336 -9.450 1.00 87.75 68 LEU A C 1
ATOM 500 O O . LEU A 1 68 ? 2.100 -12.680 -10.468 1.00 87.75 68 LEU A O 1
ATOM 504 N N . GLU A 1 69 ? 2.037 -14.661 -9.404 1.00 86.56 69 GLU A N 1
ATOM 505 C CA . GLU A 1 69 ? 2.502 -15.485 -10.525 1.00 86.56 69 GLU A CA 1
ATOM 506 C C . GLU A 1 69 ? 1.456 -15.629 -11.655 1.00 86.56 69 GLU A C 1
ATOM 508 O O . GLU A 1 69 ? 1.795 -15.336 -12.801 1.00 86.56 69 GLU A O 1
ATOM 513 N N . PRO A 1 70 ? 0.180 -15.994 -11.398 1.00 89.38 70 PRO A N 1
ATOM 514 C CA . PRO A 1 70 ? -0.805 -16.160 -12.470 1.00 89.38 70 PRO A CA 1
ATOM 515 C C . PRO A 1 70 ? -1.406 -14.849 -13.004 1.00 89.38 70 PRO A C 1
ATOM 517 O O . PRO A 1 70 ? -1.805 -14.800 -14.165 1.00 89.38 70 PRO A O 1
ATOM 520 N N . VAL A 1 71 ? -1.527 -13.801 -12.179 1.00 89.00 71 VAL A N 1
ATOM 521 C CA . VAL A 1 71 ? -2.232 -12.552 -12.551 1.00 89.00 71 VAL A CA 1
ATOM 522 C C . VAL A 1 71 ? -1.259 -11.406 -12.853 1.00 89.00 71 VAL A C 1
ATOM 524 O O . VAL A 1 71 ? -1.616 -10.437 -13.525 1.00 89.00 71 VAL A O 1
ATOM 527 N N . GLY A 1 72 ? -0.018 -11.505 -12.379 1.00 88.44 72 GLY A N 1
ATOM 528 C CA . GLY A 1 72 ? 0.989 -10.458 -12.505 1.00 88.44 72 GLY A CA 1
ATOM 529 C C . GLY A 1 72 ? 0.896 -9.383 -11.417 1.00 88.44 72 GLY A C 1
ATOM 530 O O . GLY A 1 72 ? -0.090 -9.255 -10.681 1.00 88.44 72 GLY A O 1
ATOM 531 N N . TYR A 1 73 ? 1.955 -8.576 -11.318 1.00 87.94 73 TYR A N 1
ATOM 532 C CA . TYR A 1 73 ? 2.148 -7.600 -10.239 1.00 87.94 73 TYR A CA 1
ATOM 533 C C . TYR A 1 73 ? 1.077 -6.495 -10.203 1.00 87.94 73 TYR A C 1
ATOM 535 O O . TYR A 1 73 ? 0.517 -6.215 -9.148 1.00 87.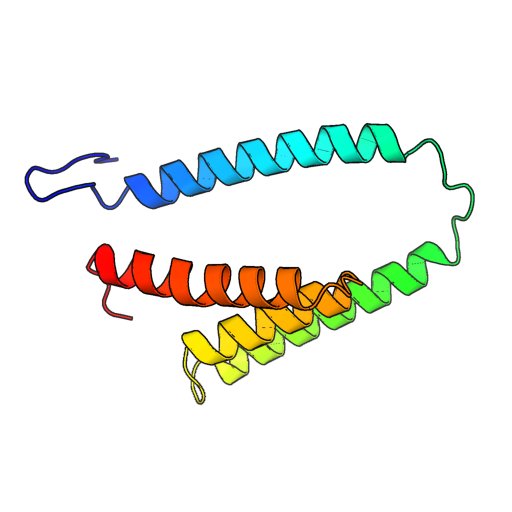94 73 TYR A O 1
ATOM 543 N N . LEU A 1 74 ? 0.752 -5.880 -11.347 1.00 89.31 74 LEU A N 1
ATOM 544 C CA . LEU A 1 74 ? -0.160 -4.726 -11.405 1.00 89.31 74 LEU A CA 1
ATOM 545 C C . LEU A 1 74 ? -1.554 -5.042 -10.846 1.00 89.31 74 LEU A C 1
ATOM 547 O O . LEU A 1 74 ? -2.076 -4.304 -10.012 1.00 89.31 74 LEU A O 1
ATOM 551 N N . ALA A 1 75 ? -2.153 -6.143 -11.299 1.00 90.69 75 ALA A N 1
ATOM 552 C CA . ALA A 1 75 ? -3.497 -6.532 -10.891 1.00 90.69 75 ALA A CA 1
ATOM 553 C C . ALA A 1 75 ? -3.530 -7.035 -9.442 1.00 90.69 75 ALA A C 1
ATOM 555 O O . ALA A 1 75 ? -4.407 -6.638 -8.673 1.00 90.69 75 ALA A O 1
ATOM 556 N N . SER A 1 76 ? -2.555 -7.859 -9.045 1.00 91.75 76 SER A N 1
ATOM 557 C CA . SER A 1 76 ? -2.461 -8.358 -7.670 1.00 91.75 76 SER A CA 1
ATOM 558 C C . SER A 1 76 ? -2.238 -7.215 -6.667 1.00 91.75 76 SER A C 1
ATOM 560 O O . SER A 1 76 ? -2.914 -7.172 -5.637 1.00 91.75 76 SER A O 1
ATOM 562 N N . ALA A 1 77 ? -1.380 -6.239 -6.985 1.00 91.19 77 ALA A N 1
ATOM 563 C CA . ALA A 1 77 ? -1.117 -5.077 -6.134 1.00 91.19 77 ALA A CA 1
ATOM 564 C C . ALA A 1 77 ? -2.346 -4.168 -6.000 1.00 91.19 77 ALA A C 1
ATOM 566 O O . ALA A 1 77 ? -2.649 -3.702 -4.899 1.00 91.19 77 ALA A O 1
ATOM 567 N N . ALA A 1 78 ? -3.099 -3.970 -7.088 1.00 92.81 78 ALA A N 1
ATOM 568 C CA . ALA A 1 78 ? -4.325 -3.177 -7.062 1.00 92.81 78 ALA A CA 1
ATOM 569 C C . ALA A 1 78 ? -5.377 -3.823 -6.156 1.00 92.81 78 ALA A C 1
ATOM 571 O O . ALA A 1 78 ? -5.950 -3.152 -5.295 1.00 92.81 78 ALA A O 1
ATOM 572 N N . VAL A 1 79 ? -5.583 -5.137 -6.296 1.00 93.06 79 VAL A N 1
ATOM 573 C CA . VAL A 1 79 ? -6.498 -5.900 -5.437 1.00 93.06 79 VAL A CA 1
ATOM 574 C C . VAL A 1 79 ? -6.053 -5.830 -3.977 1.00 93.06 79 VAL A C 1
ATOM 576 O O . VAL A 1 79 ? -6.879 -5.555 -3.108 1.00 93.06 79 VAL A O 1
ATOM 579 N N . LEU A 1 80 ? -4.760 -6.008 -3.693 1.00 94.44 80 LEU A N 1
ATOM 580 C CA . LEU A 1 80 ? -4.229 -5.913 -2.333 1.00 94.44 80 LEU A CA 1
ATOM 581 C C . LEU A 1 80 ? -4.471 -4.527 -1.717 1.00 94.44 80 LEU A C 1
ATOM 583 O O . LEU A 1 80 ? -4.883 -4.437 -0.558 1.00 94.44 80 LEU A O 1
ATOM 587 N N . ALA A 1 81 ? -4.241 -3.453 -2.473 1.00 92.06 81 ALA A N 1
ATOM 588 C CA . ALA A 1 81 ? -4.443 -2.085 -2.003 1.00 92.06 81 ALA A CA 1
ATOM 589 C C . ALA A 1 81 ? -5.922 -1.799 -1.695 1.00 92.06 81 ALA A C 1
ATOM 591 O O . ALA A 1 81 ? -6.234 -1.245 -0.639 1.00 92.06 81 ALA A O 1
ATOM 592 N N . VAL A 1 82 ? -6.834 -2.242 -2.568 1.00 93.38 82 VAL A N 1
ATOM 593 C CA . VAL A 1 82 ? -8.283 -2.142 -2.336 1.00 93.38 82 VAL A CA 1
ATOM 594 C C . VAL A 1 82 ? -8.684 -2.930 -1.090 1.00 93.38 82 VAL A C 1
ATOM 596 O O . VAL A 1 82 ? -9.333 -2.381 -0.201 1.00 93.38 82 VAL A O 1
ATOM 599 N N . MET A 1 83 ? -8.260 -4.192 -0.983 1.00 92.56 83 MET A N 1
ATOM 600 C CA . MET A 1 83 ? -8.573 -5.049 0.164 1.00 92.56 83 MET A CA 1
ATOM 601 C C . MET A 1 83 ? -8.055 -4.455 1.473 1.00 92.56 83 MET A C 1
ATOM 603 O O . MET A 1 83 ? -8.787 -4.413 2.457 1.00 92.56 83 MET A O 1
ATOM 607 N N . THR A 1 84 ? -6.830 -3.931 1.474 1.00 91.88 84 THR A N 1
ATOM 608 C CA . THR A 1 84 ? -6.232 -3.285 2.650 1.00 91.88 84 THR A CA 1
ATOM 609 C C . THR A 1 84 ? -7.041 -2.063 3.084 1.00 91.88 84 THR A C 1
ATOM 611 O O . THR A 1 84 ? -7.337 -1.913 4.269 1.00 91.88 84 THR A O 1
ATOM 614 N N . ALA A 1 85 ? -7.460 -1.215 2.140 1.00 89.62 85 ALA A N 1
ATOM 615 C CA . ALA A 1 85 ? -8.277 -0.046 2.453 1.00 89.62 85 ALA A CA 1
ATOM 616 C C . ALA A 1 85 ? -9.655 -0.438 3.021 1.00 89.62 85 ALA A C 1
ATOM 618 O O . ALA A 1 85 ? -10.108 0.139 4.012 1.00 89.62 85 ALA A O 1
ATOM 619 N N . LEU A 1 86 ? -10.286 -1.475 2.461 1.00 90.88 86 LEU A N 1
ATOM 620 C CA . LEU A 1 86 ? -11.561 -1.998 2.958 1.00 90.88 86 LEU A CA 1
ATOM 621 C C . LEU A 1 86 ? -11.430 -2.621 4.359 1.00 90.88 86 LEU A C 1
ATOM 623 O O . LEU A 1 86 ? -12.285 -2.380 5.213 1.00 90.88 86 LEU A O 1
ATOM 627 N N . ILE A 1 87 ? -10.357 -3.375 4.629 1.00 90.12 87 ILE A N 1
ATOM 628 C CA . ILE A 1 87 ? -10.071 -3.963 5.953 1.00 90.12 87 ILE A CA 1
ATOM 629 C C . ILE A 1 87 ? -9.799 -2.866 6.993 1.00 90.12 87 ILE A C 1
ATOM 631 O O . ILE A 1 87 ? -10.237 -2.979 8.144 1.00 90.12 87 ILE A O 1
ATOM 635 N N . ALA A 1 88 ? -9.135 -1.778 6.589 1.00 85.56 88 ALA A N 1
ATOM 636 C CA . ALA A 1 88 ? -8.927 -0.596 7.423 1.00 85.56 88 ALA A CA 1
ATOM 637 C C . ALA A 1 88 ? -10.236 0.161 7.735 1.00 85.56 88 ALA A C 1
ATOM 639 O O . ALA A 1 88 ? -10.282 0.947 8.682 1.00 85.56 88 ALA A O 1
ATOM 640 N N . GLY A 1 89 ? -11.318 -0.127 7.005 1.00 86.19 89 GLY A N 1
ATOM 641 C CA . GLY A 1 89 ? -12.630 0.490 7.182 1.00 86.19 89 GLY A CA 1
ATOM 642 C C . GLY A 1 89 ? -12.839 1.754 6.349 1.00 86.19 89 GLY A C 1
ATOM 643 O O . GLY A 1 89 ? -13.836 2.446 6.562 1.00 86.19 89 GLY A O 1
ATOM 644 N N . GLU A 1 90 ? -11.942 2.045 5.406 1.00 87.56 90 GLU A N 1
ATOM 645 C CA . GLU A 1 90 ? -12.097 3.162 4.481 1.00 87.56 90 GLU A CA 1
ATOM 646 C C . GLU A 1 90 ? -13.270 2.889 3.532 1.00 87.56 90 GLU A C 1
ATOM 648 O O . GLU A 1 90 ? -13.413 1.792 2.988 1.00 87.56 90 GLU A O 1
ATOM 653 N N . ARG A 1 91 ? -14.138 3.886 3.344 1.00 89.06 91 ARG A N 1
ATOM 654 C CA . ARG A 1 91 ? -15.319 3.777 2.466 1.00 89.06 91 ARG A CA 1
ATOM 655 C C . ARG A 1 91 ? -15.330 4.802 1.344 1.00 89.06 91 ARG A C 1
ATOM 657 O O . ARG A 1 91 ? -16.218 4.755 0.491 1.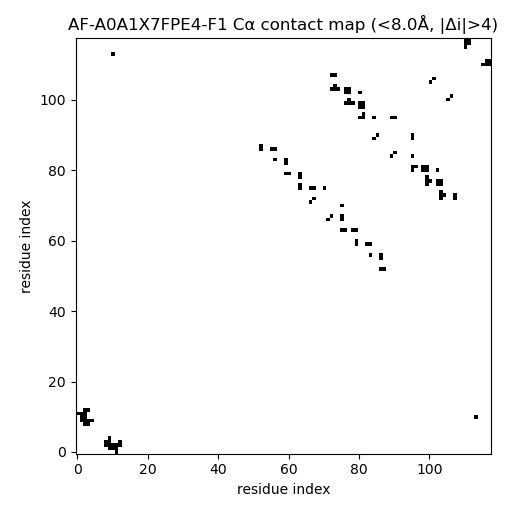00 89.06 91 ARG A O 1
ATOM 664 N N . ASN A 1 92 ? -14.371 5.725 1.323 1.00 91.56 92 ASN A N 1
ATOM 665 C CA . ASN A 1 92 ? -14.250 6.658 0.223 1.00 91.56 92 ASN A CA 1
ATOM 666 C C . ASN A 1 92 ? -13.630 5.956 -0.991 1.00 91.56 92 ASN A C 1
ATOM 668 O O . ASN A 1 92 ? -12.414 5.818 -1.104 1.00 91.56 92 ASN A O 1
ATOM 672 N N . TRP A 1 93 ? -14.483 5.538 -1.924 1.00 92.31 93 TRP A N 1
ATOM 673 C CA . TRP A 1 93 ? -14.078 4.865 -3.159 1.00 92.31 93 TRP A CA 1
ATOM 674 C C . TRP A 1 93 ? -13.062 5.655 -3.987 1.00 92.31 93 TRP A C 1
ATOM 676 O O . TRP A 1 93 ? -12.222 5.044 -4.641 1.00 92.31 93 TRP A O 1
ATOM 686 N N . ILE A 1 94 ? -13.089 6.992 -3.927 1.00 92.06 94 ILE A N 1
ATOM 687 C CA . ILE A 1 94 ? -12.105 7.833 -4.618 1.00 92.06 94 ILE A CA 1
ATOM 688 C C . ILE A 1 94 ? -10.733 7.654 -3.967 1.00 92.06 94 ILE A C 1
ATOM 690 O O . ILE A 1 94 ? -9.761 7.381 -4.665 1.00 92.06 94 ILE A O 1
ATOM 694 N N . SER A 1 95 ? -10.656 7.734 -2.636 1.00 88.38 95 SER A N 1
ATOM 695 C CA . SER A 1 95 ? -9.411 7.494 -1.895 1.00 88.38 95 SER A CA 1
ATOM 696 C C . SER A 1 95 ? -8.866 6.091 -2.153 1.00 88.38 95 SER A C 1
ATOM 698 O O . SER A 1 95 ? -7.671 5.933 -2.386 1.00 88.38 95 SER A O 1
ATOM 700 N N . ILE A 1 96 ? -9.742 5.081 -2.172 1.00 91.19 96 ILE A N 1
ATOM 701 C CA . ILE A 1 96 ? -9.376 3.687 -2.458 1.00 91.19 96 ILE A CA 1
ATOM 702 C C . ILE A 1 96 ? -8.817 3.555 -3.879 1.00 91.19 96 ILE A C 1
ATOM 704 O O . ILE A 1 96 ? -7.766 2.945 -4.067 1.00 91.19 96 ILE A O 1
ATOM 708 N N . ALA A 1 97 ? -9.485 4.142 -4.874 1.00 90.94 97 ALA A N 1
ATOM 709 C CA . ALA A 1 97 ? -9.046 4.091 -6.265 1.00 90.94 97 ALA A CA 1
ATOM 710 C C . ALA A 1 97 ? -7.702 4.803 -6.465 1.00 90.94 97 ALA A C 1
ATOM 712 O O . ALA A 1 97 ? -6.810 4.258 -7.116 1.00 90.94 97 ALA A O 1
ATOM 713 N N . VAL A 1 98 ? -7.531 5.986 -5.867 1.00 92.38 98 VAL A N 1
ATOM 714 C CA . VAL A 1 98 ? -6.273 6.743 -5.919 1.00 92.38 98 VAL A CA 1
ATOM 715 C C . VAL A 1 98 ? -5.148 5.966 -5.239 1.00 92.38 98 VAL A C 1
ATOM 717 O O . VAL A 1 98 ? -4.072 5.844 -5.817 1.00 92.38 98 VAL A O 1
ATOM 720 N N . LEU A 1 99 ? -5.394 5.392 -4.058 1.00 89.62 99 LEU A N 1
ATOM 721 C CA . LEU A 1 99 ? -4.418 4.568 -3.346 1.00 89.62 99 LEU A CA 1
ATOM 722 C C . LEU A 1 99 ? -4.019 3.340 -4.170 1.00 89.62 99 LEU A C 1
ATOM 724 O O . LEU A 1 99 ? -2.832 3.069 -4.324 1.00 89.62 99 LEU A O 1
ATOM 728 N N . ALA A 1 100 ? -4.994 2.613 -4.717 1.00 90.88 100 ALA A N 1
ATOM 729 C CA . ALA A 1 100 ? -4.743 1.414 -5.506 1.00 90.88 100 ALA A CA 1
ATOM 730 C C . ALA A 1 100 ? -3.974 1.727 -6.793 1.00 90.88 100 ALA A C 1
ATOM 732 O O . ALA A 1 100 ? -3.016 1.023 -7.122 1.00 90.88 100 ALA A O 1
ATOM 733 N N . ALA A 1 101 ? -4.336 2.808 -7.486 1.00 91.31 101 ALA A N 1
ATOM 734 C CA . ALA A 1 101 ? -3.613 3.269 -8.663 1.00 91.31 101 ALA A CA 1
ATOM 735 C C . ALA A 1 101 ? -2.182 3.695 -8.301 1.00 91.31 101 ALA A C 1
ATOM 737 O O . ALA A 1 101 ? -1.229 3.224 -8.920 1.00 91.31 101 ALA A O 1
ATOM 738 N N . ALA A 1 102 ? -2.013 4.523 -7.268 1.00 89.19 102 ALA A N 1
ATOM 739 C CA . ALA A 1 102 ? -0.705 5.000 -6.832 1.00 89.19 102 ALA A CA 1
ATOM 740 C C . ALA A 1 102 ? 0.207 3.853 -6.369 1.00 89.19 102 ALA A C 1
ATOM 742 O O . ALA A 1 102 ? 1.373 3.814 -6.752 1.00 89.19 102 ALA A O 1
ATOM 743 N N . ALA A 1 103 ? -0.312 2.891 -5.603 1.00 85.19 103 ALA A N 1
ATOM 744 C CA . ALA A 1 103 ? 0.457 1.740 -5.136 1.00 85.19 103 ALA A CA 1
ATOM 745 C C . ALA A 1 103 ? 0.874 0.819 -6.294 1.00 85.19 103 ALA A C 1
ATOM 747 O O . ALA A 1 103 ? 2.026 0.395 -6.371 1.00 85.19 103 ALA A O 1
ATOM 748 N N . SER A 1 104 ? -0.036 0.540 -7.227 1.00 87.88 104 SER A N 1
ATOM 749 C CA . SER A 1 104 ? 0.222 -0.420 -8.307 1.00 87.88 104 SER A CA 1
ATOM 750 C C . SER A 1 104 ? 1.099 0.185 -9.401 1.00 87.88 104 SER A C 1
ATOM 752 O O . SER A 1 104 ? 2.162 -0.352 -9.727 1.00 87.88 104 SER A O 1
ATOM 754 N N . PHE A 1 105 ? 0.686 1.332 -9.949 1.00 88.69 105 PHE A N 1
ATOM 755 C CA . PHE A 1 105 ? 1.421 2.007 -11.018 1.00 88.69 105 PHE A CA 1
ATOM 756 C C . PHE A 1 105 ? 2.672 2.693 -10.498 1.00 88.69 105 PHE A C 1
ATOM 758 O O . PHE A 1 105 ? 3.703 2.611 -11.155 1.00 88.69 105 PHE A O 1
ATOM 765 N N . GLY A 1 106 ? 2.608 3.335 -9.329 1.00 83.19 106 GLY A N 1
ATOM 766 C CA . GLY A 1 106 ? 3.753 4.048 -8.769 1.00 83.19 106 GLY A CA 1
ATOM 767 C C . GLY A 1 106 ? 4.935 3.115 -8.560 1.00 83.19 106 GLY A C 1
ATOM 768 O O . GLY A 1 106 ? 6.030 3.426 -9.014 1.00 83.19 106 GLY A O 1
ATOM 769 N N . VAL A 1 107 ? 4.702 1.938 -7.973 1.00 81.31 107 VAL A N 1
ATOM 770 C CA . VAL A 1 107 ? 5.761 0.945 -7.766 1.00 81.31 107 VAL A CA 1
ATOM 771 C C . VAL A 1 107 ? 6.226 0.331 -9.092 1.00 81.31 107 VAL A C 1
ATOM 773 O O . VAL A 1 107 ? 7.430 0.282 -9.333 1.00 81.31 107 VAL A O 1
ATOM 776 N N . SER A 1 108 ? 5.307 -0.061 -9.985 1.00 82.12 108 SER A N 1
ATOM 777 C CA . SER A 1 108 ? 5.672 -0.634 -11.297 1.00 82.12 108 SER A CA 1
ATOM 778 C C . SER A 1 108 ? 6.521 0.327 -12.131 1.00 82.12 108 SER A C 1
ATOM 780 O O . SER A 1 108 ? 7.549 -0.057 -12.684 1.00 82.12 108 SER A O 1
ATOM 782 N N . TYR A 1 109 ? 6.108 1.594 -12.195 1.00 82.56 109 TYR A N 1
ATOM 783 C CA . TYR A 1 109 ? 6.821 2.644 -12.912 1.00 82.56 109 TYR A CA 1
ATOM 784 C C . TYR A 1 109 ? 8.202 2.880 -12.308 1.00 82.56 109 TYR A C 1
ATOM 786 O O . TYR A 1 109 ? 9.184 2.989 -13.040 1.00 82.56 109 TYR A O 1
ATOM 794 N N . LEU A 1 110 ? 8.297 2.908 -10.977 1.00 74.69 110 LEU A N 1
ATOM 795 C CA . LEU A 1 110 ? 9.569 3.112 -10.302 1.00 74.69 110 LEU A CA 1
ATOM 796 C C . LEU A 1 110 ? 10.580 2.019 -10.645 1.00 74.69 110 LEU A C 1
ATOM 798 O O . LEU A 1 110 ? 11.683 2.339 -11.085 1.00 74.69 110 LEU A O 1
ATOM 802 N N . PHE A 1 111 ? 10.195 0.748 -10.516 1.00 74.12 111 PHE A N 1
ATOM 803 C CA . PHE A 1 111 ? 11.077 -0.376 -10.838 1.00 74.12 111 PHE A CA 1
ATOM 804 C C . PHE A 1 111 ? 11.415 -0.443 -12.331 1.00 74.12 111 PHE A C 1
ATOM 806 O O . PHE A 1 111 ? 12.572 -0.672 -12.682 1.00 74.12 111 PHE A O 1
ATOM 813 N N . SER A 1 112 ? 10.451 -0.142 -13.205 1.00 75.81 112 SER A N 1
ATOM 814 C CA . SER A 1 112 ? 10.693 -0.061 -14.647 1.00 75.81 112 SER A CA 1
ATOM 815 C C . SER A 1 112 ? 11.659 1.072 -15.018 1.00 75.81 112 SER A C 1
ATOM 817 O O . SER A 1 112 ? 12.500 0.886 -15.894 1.00 75.81 112 SER A O 1
ATOM 819 N N . SER A 1 113 ? 11.568 2.232 -14.361 1.00 68.56 113 SER A N 1
ATOM 820 C CA . SER A 1 113 ? 12.430 3.394 -14.628 1.00 68.56 113 SER A CA 1
ATOM 821 C C . SER A 1 113 ? 13.862 3.220 -14.111 1.00 68.56 113 SER A C 1
ATOM 823 O O . SER A 1 113 ? 14.793 3.805 -14.657 1.00 68.56 113 SER A O 1
ATOM 825 N N . LEU A 1 114 ? 14.051 2.387 -13.082 1.00 66.25 114 LEU A N 1
ATOM 826 C CA . LEU A 1 114 ? 15.347 2.110 -12.456 1.00 66.25 114 LEU A CA 1
ATOM 827 C C . LEU A 1 114 ? 16.116 0.956 -13.130 1.00 66.25 114 LEU A C 1
ATOM 829 O O . LEU A 1 114 ? 17.160 0.542 -12.629 1.00 66.25 114 LEU A O 1
ATOM 833 N N . GLY A 1 115 ? 15.639 0.459 -14.277 1.00 58.62 115 GLY A N 1
ATOM 834 C CA . GLY A 1 115 ? 16.357 -0.510 -15.114 1.00 58.62 115 GLY A CA 1
ATOM 835 C C . GLY A 1 115 ? 16.277 -1.966 -14.648 1.00 58.62 115 GLY A C 1
ATOM 836 O O . GLY A 1 115 ? 16.931 -2.826 -15.231 1.00 58.62 115 GLY A O 1
ATOM 837 N N . THR A 1 116 ? 15.471 -2.271 -13.631 1.00 57.41 116 THR A N 1
ATOM 838 C CA . THR A 1 116 ? 15.123 -3.650 -13.275 1.00 57.41 116 THR A CA 1
ATOM 839 C C . THR A 1 116 ? 13.845 -4.027 -14.016 1.00 57.41 116 THR A C 1
ATOM 841 O O . THR A 1 116 ? 12.753 -3.659 -13.586 1.00 57.41 116 THR A O 1
ATOM 844 N N . THR A 1 117 ? 13.966 -4.721 -15.149 1.00 47.94 117 THR A N 1
ATOM 845 C CA . THR A 1 117 ? 12.809 -5.383 -15.768 1.00 47.94 117 THR A CA 1
ATOM 846 C C . THR A 1 117 ? 12.308 -6.454 -14.805 1.00 47.94 117 THR A C 1
ATOM 848 O O . THR A 1 117 ? 13.014 -7.433 -14.560 1.00 47.94 117 THR A O 1
ATOM 851 N N . ILE A 1 118 ? 11.138 -6.203 -14.219 1.00 51.88 118 ILE A N 1
ATOM 852 C CA . ILE A 1 118 ? 10.295 -7.203 -13.551 1.00 51.88 118 ILE A CA 1
ATOM 853 C C . ILE A 1 118 ? 9.637 -8.093 -14.599 1.00 51.88 118 ILE A C 1
ATOM 855 O O . ILE A 1 118 ? 9.280 -7.549 -15.669 1.00 51.88 118 ILE A O 1
#

Sequence (118 aa):
MRIYTESGPGAGLFPMISGVMLGLLSAIWFFQEQRLVTTSMGGLSIAKGALIRVGLQLLALSAFATLLEPVGYLASAAVLAVMTALIAGERNWISIAVLAAAASFGVSYLFSSLGTTI

pLDDT: mean 80.42, std 13.85, range [47.94, 95.0]